Protein AF-A0A7S1QE68-F1 (afdb_monomer_lite)

InterPro domains:
  IPR001296 Glycosyl transferase, family 1 [PF00534] (2-81)

Organism: Alexandrium catenella (NCBI:txid2925)

Secondary structure (DSSP, 8-state):
--HHHHHTT-S-EEE---S-BSS-HHHHHHHHTT--EEEESSBTHHHH-TT--EE----EEETTTTEEE---SHHHHHHHHHHH--------THHHHHHHHH--

Radius of gyration: 15.57 Å; chains: 1; bounding box: 44×27×41 Å

Structure (mmCIF, N/CA/C/O backbone):
data_AF-A0A7S1QE68-F1
#
_entry.id   AF-A0A7S1QE68-F1
#
loop_
_atom_site.group_PDB
_atom_site.id
_atom_site.type_symbol
_atom_site.label_atom_id
_atom_site.label_alt_id
_atom_site.label_comp_id
_atom_site.label_asym_id
_atom_site.label_entity_id
_atom_site.label_seq_id
_atom_site.pdbx_PDB_ins_code
_atom_site.Cartn_x
_atom_site.Cartn_y
_atom_site.Cartn_z
_atom_site.occupancy
_atom_site.B_iso_or_equiv
_atom_site.auth_seq_id
_atom_site.auth_comp_id
_atom_site.auth_asym_id
_atom_site.auth_atom_id
_atom_site.pdbx_PDB_model_num
ATOM 1 N N . PRO A 1 1 ? -18.121 -5.835 -2.764 1.00 71.75 1 PRO A N 1
ATOM 2 C CA . PRO A 1 1 ? -18.200 -5.120 -1.462 1.00 71.75 1 PRO A CA 1
ATOM 3 C C . PRO A 1 1 ? -17.935 -3.629 -1.700 1.00 71.75 1 PRO A C 1
ATOM 5 O O . PRO A 1 1 ? -17.272 -3.315 -2.684 1.00 71.75 1 PRO A O 1
ATOM 8 N N . ARG A 1 2 ? -18.454 -2.721 -0.864 1.00 91.31 2 ARG A N 1
ATOM 9 C CA . ARG A 1 2 ? -18.089 -1.294 -0.961 1.00 91.31 2 ARG A CA 1
ATOM 10 C C . ARG A 1 2 ? -16.686 -1.093 -0.388 1.00 91.31 2 ARG A C 1
ATOM 12 O O . ARG A 1 2 ? -16.355 -1.738 0.605 1.00 91.31 2 ARG A O 1
ATOM 19 N N . VAL A 1 3 ? -15.887 -0.206 -0.973 1.00 90.19 3 VAL A N 1
ATOM 20 C CA . VAL A 1 3 ? -14.496 0.012 -0.540 1.00 90.19 3 VAL A CA 1
ATOM 21 C C . VAL A 1 3 ? -14.404 0.378 0.948 1.00 90.19 3 VAL A C 1
ATOM 23 O O . VAL A 1 3 ? -13.597 -0.189 1.676 1.00 90.19 3 VAL A O 1
ATOM 26 N N . ASP A 1 4 ? -15.344 1.183 1.451 1.00 91.38 4 ASP A N 1
ATOM 27 C CA . ASP A 1 4 ? -15.383 1.571 2.866 1.00 91.38 4 ASP A CA 1
ATOM 28 C C . ASP A 1 4 ? -15.565 0.374 3.807 1.00 91.38 4 ASP A C 1
ATOM 30 O O . ASP A 1 4 ? -14.971 0.329 4.880 1.00 91.38 4 ASP A O 1
ATOM 34 N N . THR A 1 5 ? -16.339 -0.638 3.395 1.00 94.31 5 THR A N 1
ATOM 35 C CA . THR A 1 5 ? -16.511 -1.861 4.199 1.00 94.31 5 THR A CA 1
ATOM 36 C C . THR A 1 5 ? -15.255 -2.725 4.242 1.00 94.31 5 THR A C 1
ATOM 38 O O . THR A 1 5 ? -15.086 -3.487 5.191 1.00 94.31 5 THR A O 1
ATOM 41 N N . VAL A 1 6 ? -14.389 -2.619 3.230 1.00 93.69 6 VAL A N 1
ATOM 42 C CA . VAL A 1 6 ? -13.096 -3.309 3.208 1.00 93.69 6 VAL A CA 1
ATOM 43 C C . VAL A 1 6 ? -12.147 -2.608 4.170 1.00 93.69 6 VAL A C 1
ATOM 45 O O . VAL A 1 6 ? -11.659 -3.248 5.098 1.00 93.69 6 VAL A O 1
ATOM 48 N N . TYR A 1 7 ? -11.965 -1.293 4.027 1.00 92.94 7 TYR A N 1
ATOM 49 C CA . TYR A 1 7 ? -11.086 -0.522 4.906 1.00 92.94 7 TYR A CA 1
ATOM 50 C C . TYR A 1 7 ? -11.494 -0.617 6.380 1.00 92.94 7 TYR A C 1
ATOM 52 O O . TYR A 1 7 ? -10.641 -0.871 7.219 1.00 92.94 7 TYR A O 1
ATOM 60 N N . ALA A 1 8 ? -12.793 -0.565 6.699 1.00 91.94 8 ALA A N 1
ATOM 61 C CA . ALA A 1 8 ? -13.274 -0.702 8.080 1.00 91.94 8 ALA A CA 1
ATOM 62 C C . ALA A 1 8 ? -12.954 -2.063 8.737 1.00 91.94 8 ALA A C 1
ATOM 64 O O . ALA A 1 8 ? -13.047 -2.197 9.954 1.00 91.94 8 ALA A O 1
ATOM 65 N N . ARG A 1 9 ? -12.627 -3.090 7.943 1.00 94.12 9 ARG A N 1
ATOM 66 C CA . ARG A 1 9 ? -12.251 -4.433 8.416 1.00 94.12 9 ARG A CA 1
ATOM 67 C C . ARG A 1 9 ? -10.764 -4.737 8.232 1.00 94.12 9 ARG A C 1
ATOM 69 O O . ARG A 1 9 ? -10.332 -5.838 8.563 1.00 94.12 9 ARG A O 1
ATOM 76 N N . THR A 1 10 ? -10.002 -3.808 7.664 1.00 91.88 10 THR A N 1
ATOM 77 C CA . THR A 1 10 ? -8.598 -4.015 7.312 1.00 91.88 10 THR A CA 1
ATOM 78 C C . THR A 1 10 ? -7.714 -3.533 8.454 1.00 91.88 10 THR A C 1
ATOM 80 O O . THR A 1 10 ? -7.772 -2.369 8.829 1.00 91.88 10 THR A O 1
ATOM 83 N N . LEU A 1 11 ? -6.890 -4.431 8.999 1.00 88.88 11 LEU A N 1
ATOM 84 C CA . LEU A 1 11 ? -5.907 -4.093 10.036 1.00 88.88 11 LEU A CA 1
ATOM 85 C C . LEU A 1 11 ? -4.637 -3.478 9.444 1.00 88.88 11 LEU A C 1
ATOM 87 O O . LEU A 1 11 ? -4.039 -2.602 10.054 1.00 88.88 11 LEU A O 1
ATOM 91 N N . VAL A 1 12 ? -4.228 -3.956 8.268 1.00 88.50 12 VAL A N 1
ATOM 92 C CA . VAL A 1 12 ? -3.084 -3.463 7.496 1.00 88.50 12 VAL A CA 1
ATOM 93 C C . VAL A 1 12 ? -3.401 -3.649 6.016 1.00 88.50 12 VAL A C 1
ATOM 95 O O . VAL A 1 12 ? -3.908 -4.703 5.625 1.00 88.50 12 VAL A O 1
ATOM 98 N N . LEU A 1 13 ? -3.104 -2.642 5.198 1.00 90.38 13 LEU A N 1
ATOM 99 C CA . LEU A 1 13 ? -3.218 -2.706 3.745 1.00 90.38 13 LEU A CA 1
ATOM 100 C C . LEU A 1 13 ? -1.835 -2.862 3.109 1.00 90.38 13 LEU A C 1
ATOM 102 O O . LEU A 1 13 ? -0.915 -2.127 3.449 1.00 90.38 13 LEU A O 1
ATOM 106 N N . LEU A 1 14 ? -1.703 -3.782 2.155 1.00 90.06 14 LEU A N 1
ATOM 107 C CA . LEU A 1 14 ? -0.502 -3.936 1.336 1.00 90.06 14 LEU A CA 1
ATOM 108 C C . LEU A 1 14 ? -0.768 -3.398 -0.076 1.00 90.06 14 LEU A C 1
ATOM 110 O O . LEU A 1 14 ? -1.739 -3.806 -0.713 1.00 90.06 14 LEU A O 1
ATOM 114 N N . VAL A 1 15 ? 0.108 -2.521 -0.569 1.00 90.31 15 VAL A N 1
ATOM 115 C CA . VAL A 1 15 ? 0.066 -1.921 -1.912 1.00 90.31 15 VAL A CA 1
ATOM 116 C C . VAL A 1 15 ? 1.376 -2.243 -2.644 1.00 90.31 15 VAL A C 1
ATOM 118 O O . VAL A 1 15 ? 2.289 -1.416 -2.685 1.00 90.31 15 VAL A O 1
ATOM 121 N N . PRO A 1 16 ? 1.518 -3.466 -3.186 1.00 87.31 16 PRO A N 1
ATOM 122 C CA . PRO A 1 16 ? 2.752 -3.928 -3.805 1.00 87.31 16 PRO A CA 1
ATOM 123 C C . PRO A 1 16 ? 2.807 -3.518 -5.285 1.00 87.31 16 PRO A C 1
ATOM 125 O O . PRO A 1 16 ? 2.909 -4.370 -6.167 1.00 87.31 16 PRO A O 1
ATOM 128 N N . SER A 1 17 ? 2.639 -2.228 -5.587 1.00 81.81 17 SER A N 1
ATOM 129 C CA . SER A 1 17 ? 2.574 -1.768 -6.977 1.00 81.81 17 SER A CA 1
ATOM 130 C C . SER A 1 17 ? 3.928 -1.936 -7.661 1.00 81.81 17 SER A C 1
ATOM 132 O O . SER A 1 17 ? 4.963 -1.545 -7.133 1.00 81.81 17 SER A O 1
ATOM 134 N N . LEU A 1 18 ? 3.903 -2.525 -8.852 1.00 78.31 18 LEU A N 1
ATOM 135 C CA . LEU A 1 18 ? 5.091 -2.787 -9.677 1.00 78.31 18 LEU A CA 1
ATOM 136 C C . LEU A 1 18 ? 5.248 -1.735 -10.779 1.00 78.31 18 LEU A C 1
ATOM 138 O O . LEU A 1 18 ? 6.315 -1.554 -11.356 1.00 78.31 18 LEU A O 1
ATOM 142 N N . TRP A 1 19 ? 4.148 -1.052 -11.085 1.00 81.75 19 TRP A N 1
ATOM 143 C CA . TRP A 1 19 ? 4.110 0.069 -12.001 1.00 81.75 19 TRP A CA 1
ATOM 144 C C . TRP A 1 19 ? 4.317 1.380 -11.229 1.00 81.75 19 TRP A C 1
ATOM 146 O O . TRP A 1 19 ? 3.799 1.492 -10.113 1.00 81.75 19 TRP A O 1
ATOM 156 N N . PRO A 1 20 ? 5.002 2.388 -11.807 1.00 82.31 20 PRO A N 1
ATOM 157 C CA . PRO A 1 20 ? 5.071 3.721 -11.223 1.00 82.31 20 PRO A CA 1
ATOM 158 C C . PRO A 1 20 ? 3.669 4.324 -11.084 1.00 82.31 20 PRO A C 1
ATOM 160 O O . PRO A 1 20 ? 3.050 4.765 -12.056 1.00 82.31 20 PRO A O 1
ATOM 163 N N . GLU A 1 21 ? 3.145 4.317 -9.863 1.00 86.94 21 GLU A N 1
ATOM 164 C CA . GLU A 1 21 ? 1.854 4.916 -9.545 1.00 86.94 21 GLU A CA 1
ATOM 165 C C . GLU A 1 21 ? 1.905 6.425 -9.775 1.00 86.94 21 GLU A C 1
ATOM 167 O O . GLU A 1 21 ? 2.903 7.070 -9.471 1.00 86.94 21 GLU A O 1
ATOM 172 N N . GLY A 1 22 ? 0.823 7.014 -10.289 1.00 89.31 22 GLY A N 1
ATOM 173 C CA . GLY A 1 22 ? 0.762 8.469 -10.438 1.00 89.31 22 GLY A CA 1
ATOM 174 C C . GLY A 1 22 ? 0.826 9.169 -9.077 1.00 89.31 22 GLY A C 1
ATOM 175 O O . GLY A 1 22 ? 1.708 9.983 -8.833 1.00 89.31 22 GLY A O 1
ATOM 176 N N . PHE A 1 23 ? -0.105 8.822 -8.183 1.00 87.94 23 PHE A N 1
ATOM 177 C CA . PHE A 1 23 ? -0.135 9.339 -6.810 1.00 87.94 23 PHE A CA 1
ATOM 178 C C . PHE A 1 23 ? -0.540 8.293 -5.764 1.00 87.94 23 PHE A C 1
ATOM 180 O O . PHE A 1 23 ? -0.549 8.618 -4.596 1.00 87.94 23 PHE A O 1
ATOM 187 N N . GLY A 1 24 ? -0.921 7.059 -6.120 1.00 90.12 24 GLY A N 1
ATOM 188 C CA . GLY A 1 24 ? -1.256 6.040 -5.115 1.00 90.12 24 GLY A CA 1
ATOM 189 C C . GLY A 1 24 ? -2.504 6.348 -4.274 1.00 90.12 24 GLY A C 1
ATOM 190 O O . GLY A 1 24 ? -2.469 6.265 -3.046 1.00 90.12 24 GLY A O 1
ATOM 191 N N . LEU A 1 25 ? -3.634 6.686 -4.916 1.00 93.56 25 LEU A N 1
ATOM 192 C CA . LEU A 1 25 ? -4.884 7.057 -4.222 1.00 93.56 25 LEU A CA 1
ATOM 193 C C . LEU A 1 25 ? -5.372 5.993 -3.232 1.00 93.56 25 LEU A C 1
ATOM 195 O O . LEU A 1 25 ? -5.923 6.340 -2.195 1.00 93.56 25 LEU A O 1
ATOM 199 N N . VAL A 1 26 ? -5.134 4.714 -3.520 1.00 93.25 26 VAL A N 1
ATOM 200 C CA . VAL A 1 26 ? -5.508 3.602 -2.635 1.00 93.25 26 VAL A CA 1
ATOM 201 C C . VAL A 1 26 ? -4.764 3.684 -1.298 1.00 93.25 26 VAL A C 1
ATOM 203 O O . VAL A 1 26 ? -5.383 3.541 -0.244 1.00 93.25 26 VAL A O 1
ATOM 206 N N . ALA A 1 27 ? -3.460 3.980 -1.324 1.00 92.56 27 ALA A N 1
ATOM 207 C CA . ALA A 1 27 ? -2.671 4.170 -0.109 1.00 92.56 27 ALA A CA 1
ATOM 208 C C . ALA A 1 27 ? -3.141 5.410 0.667 1.00 92.56 27 ALA A C 1
ATOM 210 O O . ALA A 1 27 ? -3.354 5.343 1.877 1.00 92.56 27 ALA A O 1
ATOM 211 N N . LEU A 1 28 ? -3.406 6.516 -0.036 1.00 92.44 28 LEU A N 1
ATOM 212 C CA . LEU A 1 28 ? -3.943 7.733 0.575 1.00 92.44 28 LEU A CA 1
ATOM 213 C C . LEU A 1 28 ? -5.302 7.489 1.254 1.00 92.44 28 LEU A C 1
ATOM 215 O O . LEU A 1 28 ? -5.512 7.887 2.398 1.00 92.44 28 LEU A O 1
ATOM 219 N N . GLU A 1 29 ? -6.236 6.845 0.557 1.00 93.38 29 GLU A N 1
ATOM 220 C CA . GLU A 1 29 ? -7.585 6.560 1.049 1.00 93.38 29 GLU A CA 1
ATOM 221 C C . GLU A 1 29 ? -7.590 5.671 2.291 1.00 93.38 29 GLU A C 1
ATOM 223 O O . GLU A 1 29 ? -8.421 5.877 3.183 1.00 93.38 29 GLU A O 1
ATOM 228 N N . ALA A 1 30 ? -6.685 4.694 2.331 1.00 92.44 30 ALA A N 1
ATOM 229 C CA . ALA A 1 30 ? -6.493 3.805 3.462 1.00 92.44 30 ALA A CA 1
ATOM 230 C C . ALA A 1 30 ? -5.922 4.566 4.663 1.00 92.44 30 ALA A C 1
ATOM 232 O O . ALA A 1 30 ? -6.523 4.542 5.740 1.00 92.44 30 ALA A O 1
ATOM 233 N N . CYS A 1 31 ? -4.853 5.344 4.460 1.00 89.38 31 CYS A N 1
ATOM 234 C CA . CYS A 1 31 ? -4.275 6.190 5.504 1.00 89.38 31 CYS A CA 1
ATOM 235 C C . CYS A 1 31 ? -5.291 7.198 6.069 1.00 89.38 31 CYS A C 1
ATOM 237 O O . CYS A 1 31 ? -5.360 7.381 7.283 1.00 89.38 31 CYS A O 1
ATOM 239 N N . LEU A 1 32 ? -6.125 7.819 5.224 1.00 89.88 32 LEU A N 1
ATOM 240 C CA . LEU A 1 32 ? -7.175 8.754 5.660 1.00 89.88 32 LEU A CA 1
ATOM 241 C C . LEU A 1 32 ? -8.262 8.096 6.524 1.00 89.88 32 LEU A C 1
ATOM 243 O O . LEU A 1 32 ? -8.944 8.787 7.276 1.00 89.88 32 LEU A O 1
ATOM 247 N N . ARG A 1 33 ? -8.432 6.775 6.420 1.00 90.44 33 ARG A N 1
ATOM 248 C CA . ARG A 1 33 ? -9.375 5.983 7.226 1.00 90.44 33 ARG A CA 1
ATOM 249 C C . ARG A 1 33 ? -8.719 5.321 8.434 1.00 90.44 33 ARG A C 1
ATOM 251 O O . ARG A 1 33 ? -9.360 4.522 9.108 1.00 90.44 33 ARG A O 1
ATOM 258 N N . GLY A 1 34 ? -7.460 5.652 8.694 1.00 89.31 34 GLY A N 1
ATOM 259 C CA . GLY A 1 34 ? -6.691 5.090 9.788 1.00 89.31 34 GLY A CA 1
ATOM 260 C C . GLY A 1 34 ? -6.236 3.652 9.559 1.00 89.31 34 GLY A C 1
ATOM 261 O O . GLY A 1 34 ? -5.977 2.938 10.519 1.00 89.31 34 GLY A O 1
ATOM 262 N N . VAL A 1 35 ? -6.163 3.201 8.303 1.00 90.81 35 VAL A N 1
ATOM 263 C CA . VAL A 1 35 ? -5.627 1.881 7.969 1.00 90.81 35 VAL A CA 1
ATOM 264 C C . VAL A 1 35 ? -4.121 2.018 7.707 1.00 90.81 35 VAL A C 1
ATOM 266 O O . VAL A 1 35 ? -3.732 2.678 6.735 1.00 90.81 35 VAL A O 1
ATOM 269 N N . PRO A 1 36 ? -3.263 1.389 8.531 1.00 89.56 36 PRO A N 1
ATOM 270 C CA . PRO A 1 36 ? -1.831 1.327 8.277 1.00 89.56 36 PRO A CA 1
ATOM 271 C C . PRO A 1 36 ? -1.567 0.714 6.901 1.00 89.56 36 PRO A C 1
ATOM 273 O O . PRO A 1 36 ? -2.097 -0.352 6.582 1.00 89.56 36 PRO A O 1
ATOM 276 N N . THR A 1 37 ? -0.751 1.380 6.086 1.00 88.50 37 THR A N 1
ATOM 277 C CA . THR A 1 37 ? -0.472 0.953 4.711 1.00 88.50 37 THR A CA 1
ATOM 278 C C . THR A 1 37 ? 1.012 0.668 4.521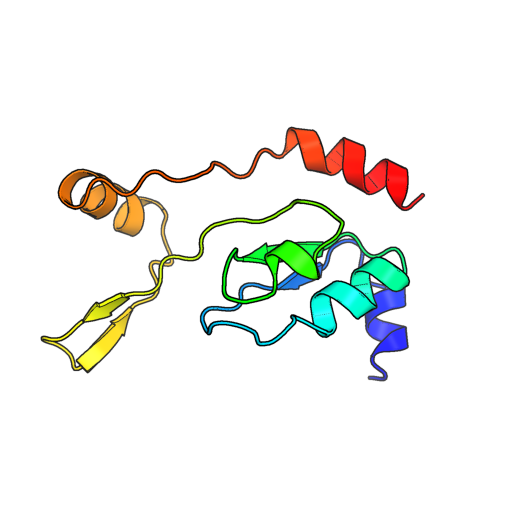 1.00 88.50 37 THR A C 1
ATOM 280 O O . THR A 1 37 ? 1.859 1.503 4.828 1.00 88.50 37 THR A O 1
ATOM 283 N N . ILE A 1 38 ? 1.314 -0.517 3.997 1.00 89.31 38 ILE A N 1
ATOM 284 C CA . ILE A 1 38 ? 2.640 -0.929 3.540 1.00 89.31 38 ILE A CA 1
ATOM 285 C C . ILE A 1 38 ? 2.626 -0.845 2.017 1.00 89.31 38 ILE A C 1
ATOM 287 O O . ILE A 1 38 ? 1.768 -1.462 1.387 1.00 89.31 38 ILE A O 1
ATOM 291 N N . SER A 1 39 ? 3.538 -0.098 1.406 1.00 87.81 39 SER A N 1
ATOM 292 C CA . SER A 1 39 ? 3.553 0.091 -0.050 1.00 87.81 39 SER A CA 1
ATOM 293 C C . SER A 1 39 ? 4.928 -0.122 -0.654 1.00 87.81 39 SER A C 1
ATOM 295 O O . SER A 1 39 ? 5.928 -0.185 0.057 1.00 87.81 39 SER A O 1
ATOM 297 N N . THR A 1 40 ? 4.996 -0.196 -1.976 1.00 87.06 40 THR A N 1
ATOM 298 C CA . THR A 1 40 ? 6.277 -0.077 -2.669 1.00 87.06 40 THR A CA 1
ATOM 299 C C . THR A 1 40 ? 6.740 1.377 -2.753 1.00 87.06 40 THR A C 1
ATOM 301 O O . THR A 1 40 ? 5.968 2.305 -2.496 1.00 87.06 40 THR A O 1
ATOM 304 N N . THR A 1 41 ? 8.000 1.590 -3.124 1.00 85.06 41 THR A N 1
ATOM 305 C CA . THR A 1 41 ? 8.583 2.903 -3.451 1.00 85.06 41 THR A CA 1
ATOM 306 C C . THR A 1 41 ? 8.296 3.357 -4.893 1.00 85.06 41 THR A C 1
ATOM 308 O O . THR A 1 41 ? 8.897 4.311 -5.381 1.00 85.06 41 THR A O 1
ATOM 311 N N . SER A 1 42 ? 7.374 2.694 -5.602 1.00 83.00 42 SER A N 1
ATOM 312 C CA . SER A 1 42 ? 7.139 2.910 -7.033 1.00 83.00 42 SER A CA 1
ATOM 313 C C . SER A 1 42 ? 6.251 4.125 -7.326 1.00 83.00 42 SER A C 1
ATOM 315 O O . SER A 1 42 ? 5.073 4.161 -6.967 1.00 83.00 42 SER A O 1
ATOM 317 N N . GLY A 1 43 ? 6.783 5.089 -8.080 1.00 86.44 43 GLY A N 1
ATOM 318 C CA . GLY A 1 43 ? 6.039 6.285 -8.490 1.00 86.44 43 GLY A CA 1
ATOM 319 C C . GLY A 1 43 ? 5.699 7.182 -7.300 1.00 86.44 43 GLY A C 1
ATOM 320 O O . GLY A 1 43 ? 6.551 7.395 -6.452 1.00 86.44 43 GLY A O 1
ATOM 321 N N . GLY A 1 44 ? 4.466 7.691 -7.243 1.00 89.00 44 GLY A N 1
ATOM 322 C CA . GLY A 1 44 ? 3.968 8.595 -6.198 1.00 89.00 44 GLY A CA 1
ATOM 323 C C . GLY A 1 44 ? 3.531 7.921 -4.887 1.00 89.00 44 GLY A C 1
ATOM 324 O O . GLY A 1 44 ? 2.870 8.549 -4.059 1.00 89.00 44 GLY A O 1
ATOM 325 N N . LEU A 1 45 ? 3.801 6.621 -4.715 1.00 89.12 45 LEU A N 1
ATOM 326 C CA . LEU A 1 45 ? 3.463 5.888 -3.490 1.00 89.12 45 LEU A CA 1
ATOM 327 C C . LEU A 1 45 ? 4.205 6.376 -2.237 1.00 89.12 45 LEU A C 1
ATOM 329 O O . LEU A 1 45 ? 3.550 6.450 -1.195 1.00 89.12 45 LEU A O 1
ATOM 333 N N . PRO A 1 46 ? 5.505 6.731 -2.286 1.00 88.12 46 PRO A N 1
ATOM 334 C CA . PRO A 1 46 ? 6.197 7.328 -1.145 1.00 88.12 46 PRO A CA 1
ATOM 335 C C . PRO A 1 46 ? 5.515 8.597 -0.618 1.00 88.12 46 PRO A C 1
ATOM 337 O O . PRO A 1 46 ? 5.513 8.840 0.584 1.00 88.12 46 PRO A O 1
ATOM 340 N N . GLU A 1 47 ? 4.915 9.397 -1.499 1.00 88.19 47 GLU A N 1
ATOM 341 C CA . GLU A 1 47 ? 4.238 10.646 -1.150 1.00 88.19 47 GLU A CA 1
ATOM 342 C C . GLU A 1 47 ? 2.805 10.423 -0.651 1.00 88.19 47 GLU A C 1
ATOM 344 O O . GLU A 1 47 ? 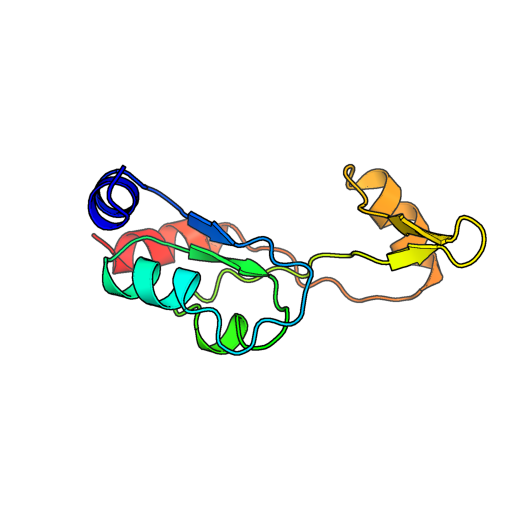2.326 11.161 0.215 1.00 88.19 47 GLU A O 1
ATOM 349 N N . ALA A 1 48 ? 2.106 9.417 -1.181 1.00 90.12 48 ALA A N 1
ATOM 350 C CA . ALA A 1 48 ? 0.767 9.060 -0.716 1.00 90.12 48 ALA A CA 1
ATOM 351 C C . ALA A 1 48 ? 0.775 8.296 0.609 1.00 90.12 48 ALA A C 1
ATOM 353 O O . ALA A 1 48 ? -0.124 8.488 1.436 1.00 90.12 48 ALA A O 1
ATOM 354 N N . ASN A 1 49 ? 1.755 7.412 0.807 1.00 88.25 49 ASN A N 1
ATOM 355 C CA . ASN A 1 49 ? 1.841 6.585 1.997 1.00 88.25 49 ASN A CA 1
ATOM 356 C C . ASN A 1 49 ? 2.409 7.382 3.1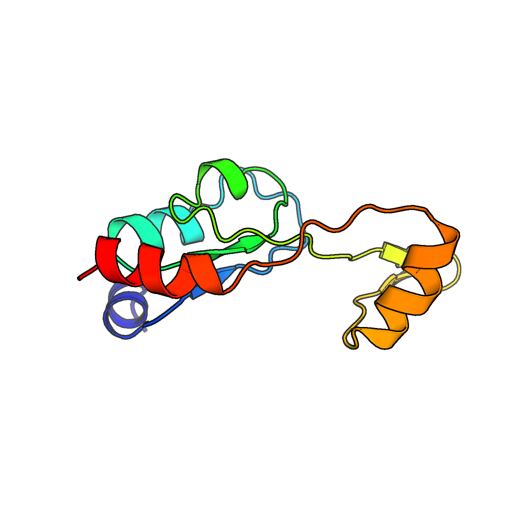74 1.00 88.25 49 ASN A C 1
ATOM 358 O O . ASN A 1 49 ? 3.616 7.497 3.370 1.00 88.25 49 ASN A O 1
ATOM 362 N N . ARG A 1 50 ? 1.511 7.871 4.030 1.00 78.69 50 ARG A N 1
ATOM 363 C CA . ARG A 1 50 ? 1.887 8.604 5.247 1.00 78.69 50 ARG A CA 1
ATOM 364 C C . ARG A 1 50 ? 2.472 7.735 6.357 1.00 78.69 50 ARG A C 1
ATOM 366 O O . ARG A 1 50 ? 2.912 8.282 7.361 1.00 78.69 50 ARG A O 1
ATOM 373 N N . CYS A 1 51 ? 2.438 6.413 6.217 1.00 70.31 51 CYS A N 1
ATOM 374 C CA . CYS A 1 51 ? 2.927 5.503 7.247 1.00 70.31 51 CYS A CA 1
ATOM 375 C C . CYS A 1 51 ? 4.439 5.265 7.160 1.00 70.31 51 CYS A C 1
ATOM 377 O O . CYS A 1 51 ? 4.960 4.522 7.980 1.00 70.31 51 CYS A O 1
ATOM 379 N N . GLU A 1 52 ? 5.126 5.809 6.146 1.00 71.25 52 GLU A N 1
ATOM 380 C CA . GLU A 1 52 ? 6.565 5.607 5.873 1.00 71.25 52 GLU A CA 1
ATOM 381 C C . GLU A 1 52 ? 7.004 4.129 5.741 1.00 71.25 52 GLU A C 1
ATOM 383 O O . GLU A 1 52 ? 8.186 3.820 5.591 1.00 71.25 52 GLU A O 1
ATOM 388 N N . MET A 1 53 ? 6.049 3.197 5.740 1.00 76.06 53 MET A N 1
ATOM 389 C CA . MET A 1 53 ? 6.254 1.762 5.587 1.00 76.06 53 MET A CA 1
ATOM 390 C C . MET A 1 53 ? 6.339 1.414 4.099 1.00 76.06 53 MET A C 1
ATOM 392 O O . MET A 1 53 ? 5.414 0.837 3.525 1.00 76.06 53 MET A O 1
ATOM 396 N N . CYS A 1 54 ? 7.451 1.795 3.474 1.00 78.50 54 CYS A N 1
ATOM 397 C CA . CYS A 1 54 ? 7.712 1.536 2.062 1.00 78.50 54 CYS A CA 1
ATOM 398 C C . CYS A 1 54 ? 8.835 0.506 1.874 1.00 78.50 54 CYS A C 1
ATOM 400 O O . CYS A 1 54 ? 9.815 0.517 2.618 1.00 78.50 54 CYS A O 1
ATOM 402 N N . PHE A 1 55 ? 8.712 -0.357 0.865 1.00 76.75 55 PHE A N 1
ATOM 403 C CA . PHE A 1 55 ? 9.761 -1.294 0.449 1.00 76.75 55 PHE A CA 1
ATOM 404 C C . PHE A 1 55 ? 10.022 -1.207 -1.059 1.00 76.75 55 PHE A C 1
ATOM 406 O O . PHE A 1 55 ? 9.167 -0.774 -1.826 1.00 76.75 55 PHE A O 1
ATOM 413 N N . GLU A 1 56 ? 11.208 -1.599 -1.507 1.00 71.75 56 GLU A N 1
ATOM 414 C CA . GLU A 1 56 ? 11.495 -1.674 -2.941 1.00 71.75 56 GLU A CA 1
ATOM 415 C C . GLU A 1 56 ? 10.903 -2.987 -3.481 1.00 71.75 56 GLU A C 1
ATOM 417 O O . GLU A 1 56 ? 11.262 -4.054 -2.989 1.00 71.75 56 GLU A O 1
ATOM 422 N N . ALA A 1 57 ? 9.994 -2.946 -4.462 1.00 66.25 57 ALA A N 1
ATOM 423 C CA . ALA A 1 57 ? 9.604 -4.164 -5.179 1.00 66.25 57 ALA A CA 1
ATOM 424 C C . ALA A 1 57 ? 10.506 -4.352 -6.396 1.00 66.25 57 ALA A C 1
ATOM 426 O O . ALA A 1 57 ? 10.443 -3.567 -7.345 1.00 66.25 57 ALA A O 1
ATOM 427 N N . ALA A 1 58 ? 11.312 -5.412 -6.394 1.00 62.44 58 ALA A N 1
ATOM 428 C CA . ALA A 1 58 ? 12.095 -5.784 -7.559 1.00 62.44 58 ALA A CA 1
ATOM 429 C C . ALA A 1 58 ? 11.201 -6.506 -8.583 1.00 62.44 58 ALA A C 1
ATOM 431 O O . ALA A 1 58 ? 10.730 -7.617 -8.354 1.00 62.44 58 ALA A O 1
ATOM 432 N N . ALA A 1 59 ? 10.982 -5.885 -9.739 1.00 61.00 59 ALA A N 1
ATOM 433 C CA . ALA A 1 59 ? 10.508 -6.562 -10.940 1.00 61.00 59 ALA A CA 1
ATOM 434 C C . ALA A 1 59 ? 11.453 -6.216 -12.082 1.00 61.00 59 ALA A C 1
ATOM 436 O O . ALA A 1 59 ? 11.779 -5.046 -12.283 1.00 61.00 59 ALA A O 1
ATOM 437 N N . PHE A 1 60 ? 11.892 -7.219 -12.835 1.00 61.91 60 PHE A N 1
ATOM 438 C CA . PHE A 1 60 ? 12.838 -7.016 -13.927 1.00 61.91 60 PHE A CA 1
ATOM 439 C C . PHE A 1 60 ? 12.343 -7.667 -15.209 1.00 61.91 60 PHE A C 1
ATOM 441 O O . PHE A 1 60 ? 11.714 -8.725 -15.206 1.00 61.91 60 PHE A O 1
ATOM 448 N N . PHE A 1 61 ? 12.614 -7.006 -16.330 1.00 57.84 61 PHE A N 1
ATOM 449 C CA . PHE A 1 61 ? 12.265 -7.517 -17.646 1.00 57.84 61 PHE A CA 1
ATOM 450 C C . PHE A 1 61 ? 13.376 -8.438 -18.149 1.00 57.84 61 PHE A C 1
ATOM 452 O O . PHE A 1 61 ? 14.498 -8.000 -18.404 1.00 57.84 61 PHE A O 1
ATOM 459 N N . ASN A 1 62 ? 13.069 -9.722 -18.311 1.00 63.25 62 ASN A N 1
ATOM 460 C CA . ASN A 1 62 ? 13.973 -10.675 -18.928 1.00 63.25 62 ASN A CA 1
ATOM 461 C C . ASN A 1 62 ? 13.905 -10.515 -20.451 1.00 63.25 62 ASN A C 1
ATOM 463 O O . ASN A 1 62 ? 12.999 -11.023 -21.106 1.00 63.25 62 ASN A O 1
ATOM 467 N N . ALA A 1 63 ? 14.902 -9.842 -21.025 1.00 57.25 63 ALA A N 1
ATOM 468 C CA . ALA A 1 63 ? 14.977 -9.620 -22.466 1.00 57.25 63 ALA A CA 1
ATOM 469 C C . ALA A 1 63 ? 15.120 -10.915 -23.293 1.00 57.25 63 ALA A C 1
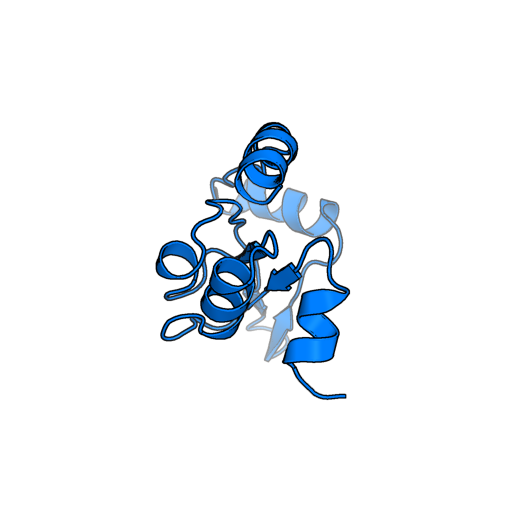ATOM 471 O O . ALA A 1 63 ? 14.788 -10.911 -24.476 1.00 57.25 63 ALA A O 1
ATOM 472 N N . ALA A 1 64 ? 15.595 -12.016 -22.696 1.00 68.50 64 ALA A N 1
ATOM 473 C CA . ALA A 1 64 ? 15.747 -13.298 -23.382 1.00 68.50 64 ALA A CA 1
ATOM 474 C C . ALA A 1 64 ? 14.434 -14.093 -23.454 1.00 68.50 64 ALA A C 1
ATOM 476 O O . ALA A 1 64 ? 14.195 -14.761 -24.458 1.00 68.50 64 ALA A O 1
ATOM 477 N N . SER A 1 65 ? 13.582 -14.018 -22.425 1.00 62.31 65 SER A N 1
ATOM 478 C CA . SER A 1 65 ? 12.250 -14.647 -22.447 1.00 62.31 65 SER A CA 1
ATOM 479 C C . SER A 1 65 ? 11.132 -13.697 -22.888 1.00 62.31 65 SER A C 1
ATOM 481 O O . SER A 1 65 ? 10.055 -14.153 -23.255 1.00 62.31 65 SER A O 1
ATOM 483 N N . GLY A 1 66 ? 11.379 -12.385 -22.892 1.00 63.47 66 GLY A N 1
ATOM 484 C CA . GLY A 1 66 ? 10.354 -11.365 -23.115 1.00 63.47 66 GLY A CA 1
ATOM 485 C C . GLY A 1 66 ? 9.368 -11.237 -21.950 1.00 63.47 66 GLY A C 1
ATOM 486 O O . GLY A 1 66 ? 8.289 -10.674 -22.124 1.00 63.47 66 GLY A O 1
ATOM 487 N N . GLU A 1 67 ? 9.715 -11.772 -20.778 1.00 64.25 67 GLU A N 1
ATOM 488 C CA . GLU A 1 67 ? 8.828 -11.847 -19.619 1.00 64.25 67 GLU A CA 1
ATOM 489 C C . GLU A 1 67 ? 9.260 -10.883 -18.518 1.00 64.25 67 GLU A C 1
ATOM 491 O O . GLU A 1 67 ? 10.446 -10.670 -18.265 1.00 64.25 67 GLU A O 1
ATOM 496 N N . LEU A 1 68 ? 8.275 -10.331 -17.817 1.00 58.12 68 LEU A N 1
ATOM 497 C CA . LEU A 1 68 ? 8.496 -9.623 -16.566 1.00 58.12 68 LEU A CA 1
ATOM 498 C C . LEU A 1 68 ? 8.596 -10.663 -15.440 1.00 58.12 68 LEU A C 1
ATOM 500 O O . LEU A 1 68 ? 7.653 -11.421 -15.215 1.00 58.12 68 LEU A O 1
ATOM 504 N N . VAL A 1 69 ? 9.746 -10.723 -14.770 1.00 63.34 69 VAL A N 1
ATOM 505 C CA . VAL A 1 69 ? 10.038 -11.709 -13.727 1.00 63.34 69 VAL A CA 1
ATOM 506 C C . VAL A 1 69 ? 9.864 -11.073 -12.355 1.00 63.34 69 VAL A C 1
ATOM 508 O O . VAL A 1 69 ? 10.433 -10.020 -12.060 1.00 63.34 69 VAL A O 1
ATOM 511 N N . PHE A 1 70 ? 9.084 -11.757 -11.520 1.00 62.94 70 PHE A N 1
ATOM 512 C CA . PHE A 1 70 ? 8.825 -11.392 -10.134 1.00 62.94 70 PHE A CA 1
ATOM 513 C C . PHE A 1 70 ? 9.489 -12.423 -9.222 1.00 62.94 70 PHE A C 1
ATOM 515 O O . PHE A 1 70 ? 8.981 -13.548 -9.114 1.00 62.94 70 PHE A O 1
ATOM 522 N N . PRO A 1 71 ? 10.629 -12.095 -8.596 1.00 61.25 71 PRO A N 1
ATOM 523 C CA . PRO A 1 71 ? 11.241 -12.981 -7.625 1.00 61.25 71 PRO A CA 1
ATOM 524 C C . PRO A 1 71 ? 10.253 -13.166 -6.469 1.00 61.25 71 PRO A C 1
ATOM 526 O O . PRO A 1 71 ? 9.855 -12.229 -5.789 1.00 61.25 71 PRO A O 1
ATOM 529 N N . THR A 1 72 ? 9.774 -14.395 -6.314 1.00 51.19 72 THR A N 1
ATOM 530 C CA . THR A 1 72 ? 8.828 -14.783 -5.257 1.00 51.19 72 THR A CA 1
ATOM 531 C C . THR A 1 72 ? 9.553 -15.318 -4.025 1.00 51.19 72 THR A C 1
ATOM 533 O O . THR A 1 72 ? 8.937 -15.485 -2.974 1.00 51.19 72 THR A O 1
ATOM 536 N N . THR A 1 73 ? 10.859 -15.574 -4.140 1.00 49.16 73 THR A N 1
ATOM 537 C CA . THR A 1 73 ? 11.727 -16.013 -3.052 1.00 49.16 73 THR A CA 1
ATOM 538 C C . THR A 1 73 ? 12.869 -15.024 -2.863 1.00 49.16 73 THR A C 1
ATOM 540 O O . THR A 1 73 ? 13.524 -14.615 -3.823 1.00 49.16 73 THR A O 1
ATOM 543 N N . ALA A 1 74 ? 13.143 -14.696 -1.599 1.00 53.47 74 ALA A N 1
ATOM 544 C CA . ALA A 1 74 ? 14.277 -13.864 -1.200 1.00 53.47 74 ALA A CA 1
ATOM 545 C C . ALA A 1 74 ? 15.625 -14.422 -1.705 1.00 53.47 74 ALA A C 1
ATOM 547 O O . ALA A 1 74 ? 16.585 -13.679 -1.869 1.00 53.47 74 ALA A O 1
ATOM 548 N N . GLU A 1 75 ? 15.697 -15.727 -1.978 1.00 47.03 75 GLU A N 1
ATOM 549 C CA . GLU A 1 75 ? 16.887 -16.414 -2.491 1.00 47.03 75 GLU A CA 1
ATOM 550 C C . GLU A 1 75 ? 17.185 -16.049 -3.955 1.00 47.03 75 GLU A C 1
ATOM 552 O O . GLU A 1 75 ? 18.341 -15.814 -4.302 1.00 47.03 75 GLU A O 1
ATOM 557 N N . ALA A 1 76 ? 16.151 -15.929 -4.801 1.00 52.59 76 ALA A N 1
ATOM 558 C CA . ALA A 1 76 ? 16.304 -15.514 -6.199 1.00 52.59 76 ALA A CA 1
ATOM 559 C C . ALA A 1 76 ? 16.663 -14.022 -6.327 1.00 52.59 76 ALA A C 1
ATOM 561 O O . ALA A 1 76 ? 17.325 -13.617 -7.284 1.00 52.59 76 ALA A O 1
ATOM 562 N N . GLU A 1 77 ? 16.238 -13.217 -5.350 1.00 53.03 77 GLU A N 1
ATOM 563 C CA . GLU A 1 77 ? 16.642 -11.820 -5.175 1.00 53.03 77 GLU A CA 1
ATOM 564 C C . GLU A 1 77 ? 18.104 -11.728 -4.705 1.00 53.03 77 GLU A C 1
ATOM 566 O O . GLU A 1 77 ? 18.903 -11.020 -5.314 1.00 53.03 77 GLU A O 1
ATOM 571 N N . ALA A 1 78 ? 18.497 -12.495 -3.681 1.00 50.84 78 ALA A N 1
ATOM 572 C CA . ALA A 1 78 ? 19.824 -12.430 -3.063 1.00 50.84 78 ALA A CA 1
ATOM 573 C C . ALA A 1 78 ? 20.981 -12.806 -4.006 1.00 50.84 78 ALA A C 1
ATOM 575 O O . ALA A 1 78 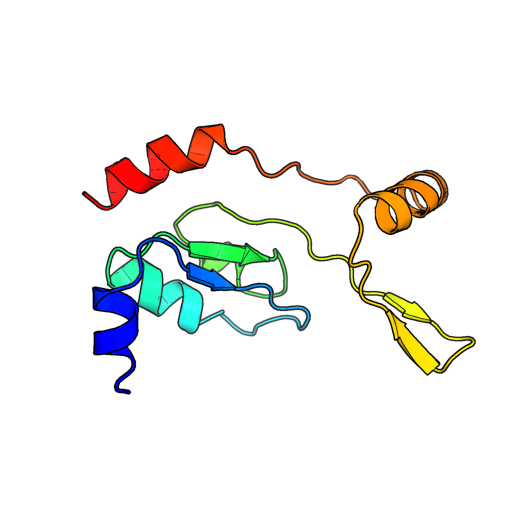? 22.019 -12.139 -3.977 1.00 50.84 78 ALA A O 1
ATOM 576 N N . GLU A 1 79 ? 20.813 -13.829 -4.854 1.00 53.75 79 GLU A N 1
ATOM 577 C CA . GLU A 1 79 ? 21.856 -14.242 -5.809 1.00 53.75 79 GLU A CA 1
ATOM 578 C C . GLU A 1 79 ? 22.170 -13.155 -6.847 1.00 53.75 79 GLU A C 1
ATOM 580 O O . GLU A 1 79 ? 23.325 -13.005 -7.238 1.00 53.75 79 GLU A O 1
ATOM 585 N N . ARG A 1 80 ? 21.181 -12.346 -7.253 1.00 52.97 80 ARG A N 1
ATOM 586 C CA . ARG A 1 80 ? 21.371 -11.289 -8.266 1.00 52.97 80 ARG A CA 1
ATOM 587 C C . ARG A 1 80 ? 21.649 -9.908 -7.667 1.00 52.97 80 ARG A C 1
ATOM 589 O O . ARG A 1 80 ? 22.342 -9.108 -8.290 1.00 52.97 80 ARG A O 1
ATOM 596 N N . ILE A 1 81 ? 21.217 -9.648 -6.429 1.00 53.00 81 ILE A N 1
ATOM 597 C CA . ILE A 1 81 ? 21.584 -8.447 -5.651 1.00 53.00 81 ILE A CA 1
ATOM 598 C C . ILE A 1 81 ? 23.110 -8.343 -5.469 1.00 53.00 81 ILE A C 1
ATOM 600 O O . ILE A 1 81 ? 23.657 -7.238 -5.492 1.00 53.00 81 ILE A O 1
ATOM 604 N N . MET A 1 82 ? 23.810 -9.477 -5.337 1.00 45.56 82 MET A N 1
ATOM 605 C CA . MET A 1 82 ? 25.278 -9.507 -5.277 1.00 45.56 82 MET A CA 1
ATOM 606 C C . MET A 1 82 ? 25.955 -9.111 -6.600 1.00 45.56 82 MET A C 1
ATOM 608 O O . MET A 1 82 ? 27.069 -8.592 -6.562 1.00 45.56 82 MET A O 1
ATOM 612 N N . GLU A 1 83 ? 25.306 -9.323 -7.749 1.00 52.28 83 GLU A N 1
ATOM 613 C CA . GLU A 1 83 ? 25.872 -9.017 -9.071 1.00 52.28 83 GLU A CA 1
ATOM 614 C C . GLU A 1 83 ? 25.628 -7.563 -9.508 1.00 52.28 83 GLU A C 1
ATOM 616 O O . GLU A 1 83 ? 26.505 -6.965 -10.131 1.00 52.28 83 GLU A O 1
ATOM 621 N N . GLU A 1 84 ? 24.482 -6.963 -9.159 1.00 50.28 84 GLU A N 1
ATOM 622 C CA . GLU A 1 84 ? 24.098 -5.625 -9.652 1.00 50.28 84 GLU A CA 1
ATOM 623 C C . GLU A 1 84 ? 24.277 -4.476 -8.640 1.00 50.28 84 GLU A C 1
ATOM 625 O O . GLU A 1 84 ? 24.120 -3.308 -8.997 1.00 50.28 84 GLU A O 1
ATOM 630 N N . GLY A 1 85 ? 24.660 -4.755 -7.387 1.00 36.12 85 GLY A N 1
ATOM 631 C CA . GLY A 1 85 ? 25.009 -3.709 -6.413 1.00 36.12 85 GLY A CA 1
ATOM 632 C C . GLY A 1 85 ? 23.832 -2.829 -5.968 1.00 36.12 85 GLY A C 1
ATOM 633 O O . GLY A 1 85 ? 24.027 -1.681 -5.565 1.00 36.12 85 GLY A O 1
ATOM 634 N N . ILE A 1 86 ? 22.608 -3.353 -6.036 1.00 47.47 86 ILE A N 1
ATOM 635 C CA . ILE A 1 86 ? 21.390 -2.638 -5.645 1.00 47.47 86 ILE A CA 1
ATOM 636 C C . ILE A 1 86 ? 21.289 -2.624 -4.112 1.00 47.47 86 ILE A C 1
ATOM 638 O O . ILE A 1 86 ? 21.161 -3.663 -3.466 1.00 47.47 86 ILE A O 1
ATOM 642 N N . GLN A 1 87 ? 21.362 -1.433 -3.510 1.00 39.09 87 GLN A N 1
ATOM 643 C CA . GLN A 1 87 ? 21.174 -1.255 -2.069 1.00 39.09 87 GLN A CA 1
ATOM 644 C C . GLN A 1 87 ? 19.689 -1.333 -1.708 1.00 39.09 87 GLN A C 1
ATOM 646 O O . GLN A 1 87 ? 18.914 -0.438 -2.036 1.00 39.09 87 GLN A O 1
ATOM 651 N N . TYR A 1 88 ? 19.307 -2.378 -0.977 1.00 43.03 88 TYR A N 1
ATOM 652 C CA . TYR A 1 88 ? 17.964 -2.511 -0.423 1.00 43.03 88 TYR A CA 1
ATOM 653 C C . TYR A 1 88 ? 17.814 -1.689 0.863 1.00 43.03 88 TYR A C 1
ATOM 655 O O . TYR A 1 88 ? 18.645 -1.780 1.772 1.00 43.03 88 TYR A O 1
ATOM 663 N N . ARG A 1 89 ? 16.720 -0.929 0.983 1.00 44.03 89 ARG A N 1
ATOM 664 C CA . ARG A 1 89 ? 16.275 -0.395 2.276 1.00 44.03 89 ARG A CA 1
ATOM 665 C C . ARG A 1 89 ? 15.432 -1.471 2.948 1.00 44.03 89 ARG A C 1
ATOM 667 O O . ARG A 1 89 ? 14.303 -1.726 2.540 1.00 44.03 89 ARG A O 1
ATOM 674 N N . SER A 1 90 ? 16.003 -2.129 3.954 1.00 43.53 90 SER A N 1
ATOM 675 C CA . SER A 1 90 ? 15.299 -3.147 4.729 1.00 43.53 90 SER A CA 1
ATOM 676 C C . SER A 1 90 ? 14.007 -2.585 5.315 1.00 43.53 90 SER A C 1
ATOM 678 O O . SER A 1 90 ? 14.031 -1.530 5.948 1.00 43.53 90 SER A O 1
ATOM 680 N N . PHE A 1 91 ? 12.905 -3.314 5.142 1.00 50.50 91 PHE A N 1
ATOM 681 C CA . PHE A 1 91 ? 11.664 -3.051 5.858 1.00 50.50 91 PHE A CA 1
ATOM 682 C C . PHE A 1 91 ? 11.908 -3.231 7.361 1.00 50.50 91 PHE A C 1
ATOM 684 O O . PHE A 1 91 ? 12.103 -4.351 7.835 1.00 50.50 91 PHE A O 1
ATOM 691 N N . ASP A 1 92 ? 11.945 -2.126 8.103 1.00 50.75 92 ASP A N 1
ATOM 692 C CA . ASP A 1 92 ? 12.128 -2.156 9.550 1.00 50.75 92 ASP A C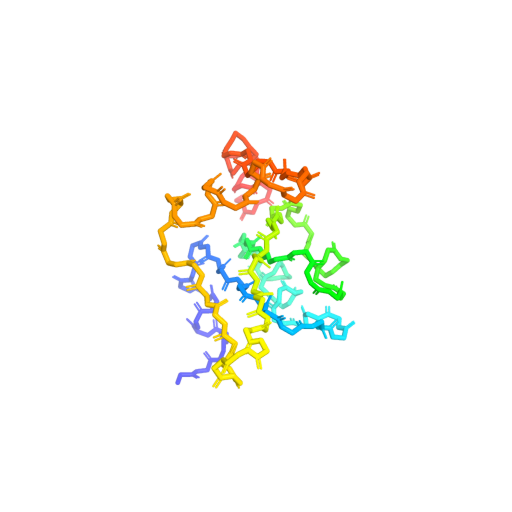A 1
ATOM 693 C C . ASP A 1 92 ? 10.773 -2.345 10.244 1.00 50.75 92 ASP A C 1
ATOM 695 O O . ASP A 1 92 ? 9.981 -1.413 10.401 1.00 50.75 92 ASP A O 1
ATOM 699 N N . ALA A 1 93 ? 10.503 -3.578 10.673 1.00 50.31 93 ALA A N 1
ATOM 700 C CA . ALA A 1 93 ? 9.280 -3.930 11.389 1.00 50.31 93 ALA A CA 1
ATOM 701 C C . ALA A 1 93 ? 9.140 -3.219 12.752 1.00 50.31 93 ALA A C 1
ATOM 703 O O . ALA A 1 93 ? 8.038 -3.189 13.302 1.00 50.31 93 ALA A O 1
ATOM 704 N N . SER A 1 94 ? 10.205 -2.614 13.298 1.00 53.03 94 SER A N 1
ATOM 705 C CA . SER A 1 94 ? 10.115 -1.824 14.534 1.00 53.03 94 SER A CA 1
ATOM 706 C C . SER A 1 94 ? 9.277 -0.546 14.365 1.00 53.03 94 SER A C 1
ATOM 708 O O . SER A 1 94 ? 8.650 -0.085 15.323 1.00 53.03 94 SER A O 1
ATOM 710 N N . ASN A 1 95 ? 9.142 -0.041 13.132 1.00 54.25 95 ASN A N 1
ATOM 711 C CA . ASN A 1 95 ? 8.242 1.068 12.810 1.00 54.25 95 ASN A CA 1
ATOM 712 C C . ASN A 1 95 ? 6.763 0.656 12.765 1.00 54.25 95 ASN A C 1
ATOM 714 O O . ASN A 1 95 ? 5.893 1.523 12.856 1.00 54.25 95 ASN A O 1
ATOM 718 N N . LEU A 1 96 ? 6.453 -0.642 12.668 1.00 57.91 96 LEU A N 1
ATOM 719 C CA . LEU A 1 96 ? 5.078 -1.127 12.524 1.00 57.91 96 LEU A CA 1
ATOM 720 C C . LEU A 1 96 ? 4.261 -0.898 13.801 1.00 57.91 96 LEU A C 1
ATOM 722 O O . LEU A 1 96 ? 3.143 -0.392 13.748 1.00 57.91 96 LEU A O 1
ATOM 726 N N . GLU A 1 97 ? 4.855 -1.204 14.956 1.00 59.41 97 GLU A N 1
ATOM 727 C CA . GLU A 1 97 ? 4.284 -0.940 16.284 1.00 59.41 97 GLU A CA 1
ATOM 728 C C . GLU A 1 97 ? 4.072 0.557 16.534 1.00 59.41 97 GLU A C 1
ATOM 730 O O . GLU A 1 97 ? 3.053 0.959 17.094 1.00 59.41 97 GLU A O 1
ATOM 735 N N . SER A 1 98 ? 5.022 1.389 16.106 1.00 56.88 98 SER A N 1
ATOM 736 C CA . SER A 1 98 ? 4.938 2.846 16.232 1.00 56.88 98 SER A CA 1
ATOM 737 C C . SER A 1 98 ? 3.836 3.424 15.341 1.00 56.88 98 SER A C 1
ATOM 739 O O . SER A 1 98 ? 3.070 4.270 15.793 1.00 56.88 98 SER A O 1
ATOM 741 N N . CYS A 1 99 ? 3.691 2.923 14.111 1.00 55.19 99 CYS A N 1
ATOM 742 C CA . CYS A 1 99 ? 2.637 3.345 13.188 1.00 55.19 99 CYS A CA 1
ATOM 743 C C . CYS A 1 99 ? 1.250 2.881 13.636 1.00 55.19 99 CYS A C 1
ATOM 745 O O . CYS A 1 99 ? 0.302 3.655 13.567 1.00 55.19 99 CYS A O 1
ATOM 747 N N . LEU A 1 100 ? 1.118 1.654 14.150 1.00 61.03 100 LEU A N 1
ATOM 748 C CA . LEU A 1 100 ? -0.154 1.150 14.680 1.00 61.03 100 LEU A CA 1
ATOM 749 C C . LEU A 1 100 ? -0.691 2.019 15.829 1.00 61.03 100 LEU A C 1
ATOM 751 O O . LEU A 1 100 ? -1.902 2.179 15.943 1.00 61.03 100 LEU A O 1
ATOM 755 N N . ARG A 1 101 ? 0.188 2.643 16.626 1.00 59.06 101 ARG A N 1
ATOM 756 C CA . ARG A 1 101 ? -0.199 3.599 17.682 1.00 59.06 101 ARG A CA 1
ATOM 757 C C . ARG A 1 101 ? -0.685 4.948 17.151 1.00 59.06 101 ARG A C 1
ATOM 759 O O . ARG A 1 101 ? -1.402 5.631 17.864 1.00 59.06 101 ARG A O 1
ATOM 766 N N . VAL A 1 102 ? -0.296 5.351 15.939 1.00 59.97 102 VAL A N 1
ATOM 767 C CA . VAL A 1 102 ? -0.786 6.596 15.307 1.00 59.97 102 VAL A CA 1
ATOM 768 C C . VAL A 1 102 ? -2.246 6.449 14.863 1.00 59.97 102 VAL A C 1
ATOM 770 O O . VAL A 1 102 ? -2.954 7.443 14.715 1.00 59.97 102 VAL A O 1
ATOM 773 N N . PHE A 1 103 ? -2.698 5.210 14.664 1.00 59.38 103 PHE A N 1
ATOM 774 C CA . PHE A 1 103 ? -4.020 4.883 14.138 1.00 59.38 103 PHE A CA 1
ATOM 775 C C . PHE A 1 103 ? -5.009 4.328 15.186 1.00 59.38 103 PHE A C 1
ATOM 777 O O . PHE A 1 103 ? -6.144 4.017 14.821 1.00 59.38 103 PHE A O 1
ATOM 784 N N . GLN A 1 104 ? -4.611 4.224 16.463 1.00 54.56 104 GLN A N 1
ATOM 785 C CA . GLN A 1 104 ? -5.464 3.854 17.610 1.00 54.56 104 GLN A CA 1
ATOM 786 C C . GLN A 1 104 ? -5.707 5.047 18.535 1.00 54.56 104 GLN A C 1
ATOM 788 O O . GLN A 1 104 ? -6.831 5.128 19.080 1.00 54.56 104 GLN A O 1
#

pLDDT: mean 72.24, std 17.38, range [36.12, 94.31]

Foldseek 3Di:
DDPVVVLVPAQAAEAADPAQDQAPVVQQVSVVSLHQYAYEPHHNCCVSNPLNNYWHFDWDQDPVVRDTDGPPDVVVVVVCCVVPVDDTDDRDCVSVVVSSVVSD

Sequence (104 aa):
PRVDTVYARTLVLLVPSLWPEGFGLVALEACLRGVPTISTTSGGLPEANRCEMCFEAAAFFNAASGELVFPTTAEAEAERIMEEGIQYRSFDASNLESCLRVFQ